Protein AF-A0ABD0QUT6-F1 (afdb_monomer)

Structure (mmCIF, N/CA/C/O backbone):
data_AF-A0ABD0QUT6-F1
#
_entry.id   AF-A0ABD0QUT6-F1
#
loop_
_atom_site.group_PDB
_atom_site.id
_atom_site.type_symbol
_atom_site.label_atom_id
_atom_site.label_alt_id
_atom_site.label_comp_id
_atom_site.label_asym_id
_atom_site.label_entity_id
_atom_site.label_seq_id
_atom_site.pdbx_PDB_ins_code
_atom_site.Cartn_x
_atom_site.Cartn_y
_atom_site.Cartn_z
_atom_site.occupancy
_atom_site.B_iso_or_equiv
_atom_site.auth_seq_id
_atom_site.auth_comp_id
_atom_site.auth_asym_id
_atom_site.auth_atom_id
_atom_site.pdbx_PDB_model_num
ATOM 1 N N . ASP A 1 1 ? 25.801 2.902 -6.411 1.00 61.69 1 ASP A N 1
ATOM 2 C CA . ASP A 1 1 ? 25.811 1.425 -6.368 1.00 61.69 1 ASP A CA 1
ATOM 3 C C . ASP A 1 1 ? 24.412 0.823 -6.431 1.00 61.69 1 ASP A C 1
ATOM 5 O O . ASP A 1 1 ? 24.065 0.339 -7.498 1.00 61.69 1 ASP A O 1
ATOM 9 N N . ALA A 1 2 ? 23.547 0.977 -5.421 1.00 74.50 2 ALA A N 1
ATOM 10 C CA . ALA A 1 2 ? 22.187 0.399 -5.443 1.00 74.50 2 ALA A CA 1
ATOM 11 C C . ALA A 1 2 ? 21.323 0.793 -6.666 1.00 74.50 2 ALA A C 1
ATOM 13 O O . ALA A 1 2 ? 20.652 -0.046 -7.256 1.00 74.50 2 ALA A O 1
ATOM 14 N N . TYR A 1 3 ? 21.362 2.057 -7.107 1.00 70.50 3 TYR A N 1
ATOM 15 C CA . TYR A 1 3 ? 20.600 2.489 -8.290 1.00 70.50 3 TYR A CA 1
ATOM 16 C C . TYR A 1 3 ? 21.102 1.869 -9.601 1.00 70.50 3 TYR A C 1
ATOM 18 O O . TYR A 1 3 ? 20.306 1.625 -10.503 1.00 70.50 3 TYR A O 1
ATOM 26 N N . SER A 1 4 ? 22.406 1.597 -9.706 1.00 80.88 4 SER A N 1
ATOM 27 C CA . SER A 1 4 ? 22.990 0.957 -10.889 1.00 80.88 4 SER A CA 1
ATOM 28 C C . SER A 1 4 ? 22.633 -0.526 -10.943 1.00 80.88 4 SER A C 1
ATOM 30 O O . SER A 1 4 ? 22.383 -1.061 -12.018 1.00 80.88 4 SER A O 1
ATOM 32 N N . GLU A 1 5 ? 22.571 -1.178 -9.783 1.00 83.50 5 GLU A N 1
ATOM 33 C CA . GLU A 1 5 ? 22.142 -2.569 -9.650 1.00 83.50 5 GLU A CA 1
ATOM 34 C C . GLU A 1 5 ? 20.659 -2.733 -10.007 1.00 83.50 5 GLU A C 1
ATOM 36 O O . GLU A 1 5 ? 20.306 -3.592 -10.812 1.00 83.50 5 GLU A O 1
ATOM 41 N N . VAL A 1 6 ? 19.799 -1.834 -9.513 1.00 81.44 6 VAL A N 1
ATOM 42 C CA . VAL A 1 6 ? 18.382 -1.788 -9.900 1.00 81.44 6 VAL A CA 1
ATOM 43 C C . VAL A 1 6 ? 18.242 -1.544 -11.404 1.00 81.44 6 VAL A C 1
ATOM 45 O O . VAL A 1 6 ? 17.507 -2.266 -12.069 1.00 81.44 6 VAL A O 1
ATOM 48 N N . ALA A 1 7 ? 18.974 -0.584 -11.974 1.00 80.38 7 ALA A N 1
ATOM 49 C CA . ALA A 1 7 ? 18.934 -0.330 -13.414 1.00 80.38 7 ALA A CA 1
ATOM 50 C C . ALA A 1 7 ? 19.365 -1.558 -14.238 1.00 80.38 7 ALA A C 1
ATOM 52 O O . ALA A 1 7 ? 18.720 -1.869 -15.237 1.00 80.38 7 ALA A O 1
ATOM 53 N N . SER A 1 8 ? 20.398 -2.286 -13.797 1.00 82.38 8 SER A N 1
ATOM 54 C CA . SER A 1 8 ? 20.851 -3.524 -14.443 1.00 82.38 8 SER A CA 1
ATOM 55 C C . SER A 1 8 ? 19.796 -4.628 -14.382 1.00 82.38 8 SER A C 1
ATOM 57 O O . SER A 1 8 ? 19.534 -5.271 -15.395 1.00 82.38 8 SER A O 1
ATOM 59 N N . LEU A 1 9 ? 19.162 -4.832 -13.223 1.00 84.38 9 LEU A N 1
ATOM 60 C CA . LEU A 1 9 ? 18.116 -5.843 -13.047 1.00 84.38 9 LEU A CA 1
ATOM 61 C C . LEU A 1 9 ? 16.902 -5.553 -13.941 1.00 84.38 9 LEU A C 1
ATOM 63 O O . LEU A 1 9 ? 16.374 -6.448 -14.595 1.00 84.38 9 LEU A O 1
ATOM 67 N N . PHE A 1 10 ? 16.477 -4.289 -13.997 1.00 75.25 10 PHE A N 1
ATOM 68 C CA . PHE A 1 10 ? 15.386 -3.854 -14.866 1.00 75.25 10 PHE A CA 1
ATOM 69 C C . PHE A 1 10 ? 15.750 -4.024 -16.347 1.00 75.25 10 PHE A C 1
ATOM 71 O O . PHE A 1 10 ? 14.954 -4.562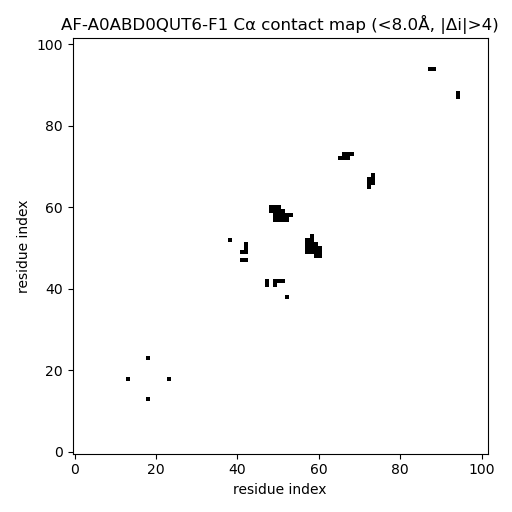 -17.112 1.00 75.25 10 PHE A O 1
ATOM 78 N N . ALA A 1 11 ? 16.957 -3.620 -16.749 1.00 79.00 11 ALA A N 1
ATOM 79 C CA . ALA A 1 11 ? 17.434 -3.783 -18.121 1.00 79.00 11 ALA A CA 1
ATOM 80 C C . ALA A 1 1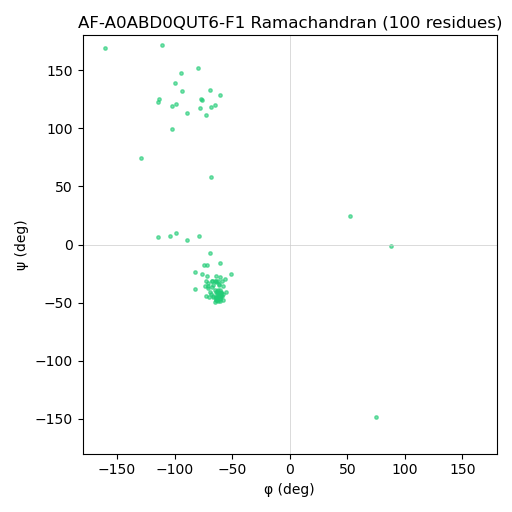1 ? 17.563 -5.256 -18.532 1.00 79.00 11 ALA A C 1
ATOM 82 O O . ALA A 1 11 ? 17.352 -5.577 -19.693 1.00 79.00 11 ALA A O 1
ATOM 83 N N . GLU A 1 12 ? 17.890 -6.153 -17.602 1.00 81.88 12 GLU A N 1
ATOM 84 C CA . GLU A 1 12 ? 17.905 -7.596 -17.840 1.00 81.88 12 GLU A CA 1
ATOM 85 C C . GLU A 1 12 ? 16.501 -8.188 -17.960 1.00 81.88 12 GLU A C 1
ATOM 87 O O . GLU A 1 12 ? 16.233 -8.948 -18.885 1.00 81.88 12 GLU A O 1
ATOM 92 N N . PHE A 1 13 ? 15.586 -7.800 -17.073 1.00 77.88 13 PHE A N 1
ATOM 93 C CA . PHE A 1 13 ? 14.208 -8.287 -17.085 1.00 77.88 13 PHE A CA 1
ATOM 94 C C . PHE A 1 13 ? 13.438 -7.862 -18.347 1.00 77.88 13 PHE A C 1
ATOM 96 O O . PHE A 1 13 ? 12.573 -8.592 -18.826 1.00 77.88 13 PHE A O 1
ATOM 103 N N . PHE A 1 14 ? 13.769 -6.692 -18.896 1.00 74.25 14 PHE A N 1
ATOM 104 C CA . PHE A 1 14 ? 13.145 -6.138 -20.097 1.00 74.25 14 PHE A CA 1
ATOM 105 C C . PHE A 1 14 ? 14.007 -6.264 -21.357 1.00 74.25 14 PHE A C 1
ATOM 107 O O . PHE A 1 14 ? 13.636 -5.719 -22.390 1.00 74.25 14 PHE A O 1
ATOM 114 N N . ARG A 1 15 ? 15.139 -6.978 -21.296 1.00 76.00 15 ARG A N 1
ATOM 115 C CA . ARG A 1 15 ? 16.115 -7.059 -22.396 1.00 76.00 15 ARG A CA 1
ATOM 116 C C . ARG A 1 15 ? 15.510 -7.597 -23.694 1.00 76.00 15 ARG A C 1
ATOM 118 O O . ARG A 1 15 ? 15.867 -7.122 -24.766 1.00 76.00 15 ARG A O 1
ATOM 125 N N . ASP A 1 16 ? 14.585 -8.546 -23.557 1.00 77.94 16 ASP A N 1
ATOM 126 C CA . ASP A 1 16 ? 13.970 -9.280 -24.669 1.00 77.94 16 ASP A CA 1
ATOM 127 C C . ASP A 1 16 ? 12.463 -8.996 -24.812 1.00 77.94 16 ASP A C 1
ATOM 129 O O . ASP A 1 16 ? 11.774 -9.645 -25.600 1.00 77.94 16 ASP A O 1
ATOM 133 N N . LEU A 1 17 ? 11.925 -8.046 -24.037 1.00 71.38 17 LEU A N 1
ATOM 134 C CA . LEU A 1 17 ? 10.554 -7.572 -24.203 1.00 71.38 17 LEU A CA 1
ATOM 135 C C . LEU A 1 17 ? 10.586 -6.225 -24.926 1.00 71.38 17 LEU A C 1
ATOM 137 O O . LEU A 1 17 ? 11.079 -5.246 -24.370 1.00 71.38 17 LEU A O 1
ATOM 141 N N . ASP A 1 18 ? 9.968 -6.152 -26.108 1.00 75.56 18 ASP A N 1
ATOM 142 C CA . ASP A 1 18 ? 9.635 -4.894 -26.798 1.00 75.56 18 ASP A CA 1
ATOM 143 C C . ASP A 1 18 ? 8.535 -4.129 -26.027 1.00 75.56 18 ASP A C 1
ATOM 145 O O . ASP A 1 18 ? 7.441 -3.881 -26.533 1.00 75.56 18 ASP A O 1
ATOM 149 N N . ILE A 1 19 ? 8.781 -3.801 -24.755 1.00 71.81 19 ILE A N 1
ATOM 150 C CA . ILE A 1 19 ? 7.834 -3.071 -23.915 1.00 71.81 19 ILE A CA 1
ATOM 151 C C . ILE A 1 19 ? 7.837 -1.603 -24.305 1.00 71.81 19 ILE A C 1
ATOM 153 O O . ILE A 1 19 ? 8.846 -0.897 -24.222 1.00 71.81 19 ILE A O 1
ATOM 157 N N . VAL A 1 20 ? 6.649 -1.117 -24.636 1.00 79.06 20 VAL A N 1
ATOM 158 C CA . VAL A 1 20 ? 6.370 0.304 -24.792 1.00 79.06 20 VAL A CA 1
ATOM 159 C C . VAL A 1 20 ? 5.808 0.822 -23.458 1.00 79.06 20 VAL A C 1
ATOM 161 O O . VAL A 1 20 ? 5.093 0.091 -22.767 1.00 79.06 20 VAL A O 1
ATOM 164 N N . PRO A 1 21 ? 6.050 2.087 -23.052 1.00 77.81 21 PRO A N 1
ATOM 165 C CA . PRO A 1 21 ? 5.467 2.644 -21.824 1.00 77.81 21 PRO A CA 1
ATOM 166 C C . PRO A 1 21 ? 3.939 2.467 -21.702 1.00 77.81 21 PRO A C 1
ATOM 168 O O . PRO A 1 21 ? 3.408 2.399 -20.592 1.00 77.81 21 PRO A O 1
ATOM 171 N N . SER A 1 22 ? 3.228 2.339 -22.829 1.00 85.94 22 SER A N 1
ATOM 172 C CA . SER A 1 22 ? 1.799 2.014 -22.883 1.00 85.94 22 SER A CA 1
ATOM 173 C C . SER A 1 22 ? 1.449 0.660 -22.270 1.00 85.94 22 SER A C 1
ATOM 175 O O . SER A 1 22 ? 0.396 0.557 -21.647 1.00 85.94 22 SER A O 1
ATOM 177 N N . ASP A 1 23 ? 2.306 -0.353 -22.396 1.00 87.81 23 ASP A N 1
ATOM 178 C CA . ASP A 1 23 ? 2.039 -1.711 -21.905 1.00 87.81 23 ASP A CA 1
ATOM 179 C C . ASP A 1 23 ? 2.072 -1.754 -20.383 1.00 87.81 23 ASP A C 1
ATOM 181 O O . ASP A 1 23 ? 1.233 -2.390 -19.744 1.00 87.81 23 ASP A O 1
ATOM 185 N N . ILE A 1 24 ? 2.991 -0.991 -19.787 1.00 84.12 24 ILE A N 1
ATOM 186 C CA . ILE A 1 24 ? 3.066 -0.802 -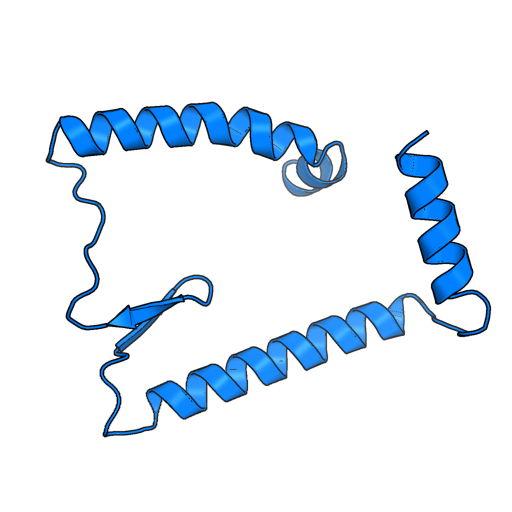18.338 1.00 84.12 24 ILE A CA 1
ATOM 187 C C . ILE A 1 24 ? 1.787 -0.117 -17.849 1.00 84.12 24 ILE A C 1
ATOM 189 O O . ILE A 1 24 ? 1.158 -0.581 -16.897 1.00 84.12 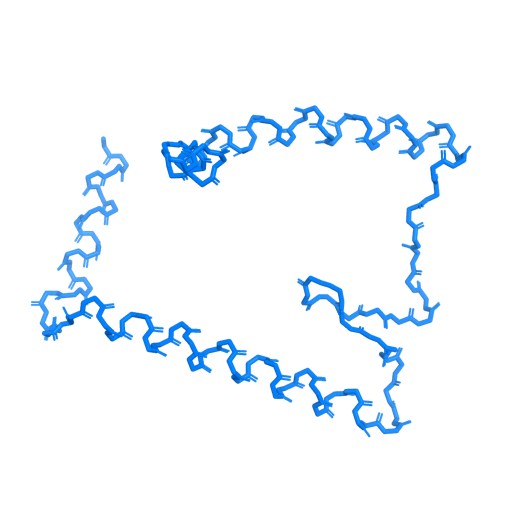24 ILE A O 1
ATOM 193 N N . ILE A 1 25 ? 1.361 0.961 -18.517 1.00 87.81 25 ILE A N 1
ATOM 194 C CA . ILE A 1 25 ? 0.135 1.685 -18.156 1.00 87.81 25 ILE A CA 1
ATOM 195 C C . ILE A 1 25 ? -1.086 0.771 -18.302 1.00 87.81 25 ILE A C 1
ATOM 197 O O . ILE A 1 25 ? -1.885 0.671 -17.370 1.00 87.81 25 ILE A O 1
ATOM 201 N N . ALA A 1 26 ? -1.219 0.066 -19.426 1.00 93.06 26 ALA A N 1
ATOM 202 C CA . ALA A 1 26 ? -2.302 -0.878 -19.670 1.00 93.06 26 ALA A CA 1
ATOM 203 C C . ALA A 1 26 ? -2.313 -1.992 -18.613 1.00 93.06 26 ALA A C 1
ATOM 205 O O . ALA A 1 26 ? -3.362 -2.280 -18.036 1.00 93.06 26 ALA A O 1
ATOM 206 N N . GLY A 1 27 ? -1.147 -2.547 -18.275 1.00 92.06 27 GLY A N 1
ATOM 207 C CA . GLY A 1 27 ? -0.981 -3.533 -17.211 1.00 92.06 27 GLY A CA 1
ATOM 208 C C . GLY A 1 27 ? -1.449 -3.014 -15.850 1.00 92.06 27 GLY A C 1
ATOM 209 O O . GLY A 1 27 ? -2.236 -3.679 -15.173 1.00 92.06 27 GLY A O 1
ATOM 210 N N . LEU A 1 28 ? -1.047 -1.798 -15.463 1.00 93.00 28 LEU A N 1
ATOM 211 C CA . LEU A 1 28 ? -1.477 -1.162 -14.212 1.00 93.00 28 LEU A CA 1
ATOM 212 C C . LEU A 1 28 ? -2.985 -0.871 -14.193 1.00 93.00 28 LEU A C 1
ATOM 214 O O . LEU A 1 28 ? -3.644 -1.080 -13.169 1.00 93.00 28 LEU A O 1
ATOM 218 N N . VAL A 1 29 ? -3.555 -0.433 -15.319 1.00 95.69 29 VAL A N 1
ATOM 219 C CA . VAL A 1 29 ? -4.997 -0.180 -15.468 1.00 95.69 29 VAL A CA 1
ATOM 220 C C . VAL A 1 29 ? -5.793 -1.477 -15.335 1.00 95.69 29 VAL A C 1
ATOM 222 O O . VAL A 1 29 ? -6.734 -1.536 -14.540 1.00 95.69 29 VAL A O 1
ATOM 225 N N . LEU A 1 30 ? -5.401 -2.533 -16.050 1.00 96.62 30 LEU A N 1
ATOM 226 C CA . LEU A 1 30 ? -6.046 -3.846 -15.980 1.00 96.62 30 LEU A CA 1
ATOM 227 C C . LEU A 1 30 ? -5.934 -4.448 -14.575 1.00 96.62 30 LEU A C 1
ATOM 229 O O . LEU A 1 30 ? -6.914 -4.964 -14.030 1.00 96.62 30 LEU A O 1
ATOM 233 N N . LEU A 1 31 ? -4.769 -4.318 -13.938 1.00 95.69 31 LEU A N 1
ATOM 234 C CA . LEU A 1 31 ? -4.556 -4.743 -12.558 1.00 95.69 31 LEU A CA 1
ATOM 235 C C . LEU A 1 31 ? -5.485 -3.990 -11.597 1.00 95.69 31 LEU A C 1
ATOM 237 O O . LEU A 1 31 ? -6.132 -4.613 -10.750 1.00 95.69 31 LEU A O 1
ATOM 241 N N . ARG A 1 32 ? -5.633 -2.670 -11.759 1.00 93.62 32 ARG A N 1
ATOM 242 C CA . ARG A 1 32 ? -6.557 -1.861 -10.953 1.00 93.62 32 ARG A CA 1
ATOM 243 C C . ARG A 1 32 ? -8.016 -2.266 -11.167 1.00 93.62 32 ARG A C 1
ATOM 245 O O . ARG A 1 32 ? -8.760 -2.360 -10.186 1.00 93.62 32 ARG A O 1
ATOM 252 N N . GLN A 1 33 ? -8.427 -2.529 -12.408 1.00 95.38 33 GLN A N 1
ATOM 253 C CA . GLN A 1 33 ? -9.774 -3.017 -12.722 1.00 95.38 33 GLN A CA 1
ATOM 254 C C . GLN A 1 33 ? -10.044 -4.366 -12.050 1.00 95.38 33 GLN A C 1
ATOM 256 O O . GLN A 1 33 ? -11.040 -4.508 -11.339 1.00 95.38 33 GLN A O 1
ATOM 261 N N . ARG A 1 34 ? -9.117 -5.324 -12.176 1.00 95.94 34 ARG A N 1
ATOM 262 C CA . ARG A 1 34 ? -9.226 -6.646 -11.545 1.00 95.94 34 ARG A CA 1
ATOM 263 C C . ARG A 1 34 ? -9.302 -6.555 -10.022 1.00 95.94 34 ARG A C 1
ATOM 265 O O . ARG A 1 34 ? -10.123 -7.233 -9.407 1.00 95.94 34 ARG A O 1
ATOM 272 N N . GLN A 1 35 ? -8.484 -5.703 -9.401 1.00 93.62 35 GLN A N 1
ATOM 273 C CA . GLN A 1 35 ? -8.539 -5.461 -7.956 1.00 93.62 35 GLN A CA 1
ATOM 274 C C . GLN A 1 35 ? -9.896 -4.900 -7.520 1.00 93.62 35 GLN A C 1
ATOM 276 O O . GLN A 1 35 ? -10.430 -5.325 -6.496 1.00 93.62 35 GLN A O 1
ATOM 281 N N . ARG A 1 36 ? -10.472 -3.965 -8.288 1.00 92.19 36 ARG A N 1
ATOM 282 C CA . ARG A 1 36 ? -11.795 -3.396 -8.000 1.00 92.19 36 ARG A CA 1
ATOM 283 C C . ARG A 1 36 ? -12.901 -4.441 -8.150 1.00 92.19 36 ARG A C 1
ATOM 285 O O . ARG A 1 36 ? -13.732 -4.542 -7.255 1.00 92.19 36 ARG A O 1
ATOM 292 N N . ALA A 1 37 ? -12.869 -5.239 -9.217 1.00 92.94 37 ALA A N 1
ATOM 293 C CA . ALA A 1 37 ? -13.829 -6.316 -9.448 1.00 92.94 37 ALA A CA 1
ATOM 294 C C . ALA A 1 37 ? -13.792 -7.366 -8.325 1.00 92.94 37 ALA A C 1
ATOM 296 O O . ALA A 1 37 ? -14.830 -7.698 -7.763 1.00 92.94 37 ALA A O 1
ATOM 297 N N . LYS A 1 38 ? -12.592 -7.807 -7.915 1.00 91.31 38 LYS A N 1
ATOM 298 C CA . LYS A 1 38 ? -12.420 -8.747 -6.794 1.00 91.31 38 LYS A CA 1
ATOM 299 C C . LYS A 1 38 ? -12.950 -8.184 -5.471 1.00 91.31 38 LYS A C 1
ATOM 301 O O . LYS A 1 38 ? -13.526 -8.914 -4.677 1.00 91.31 38 LYS A O 1
ATOM 306 N N . ARG A 1 39 ? -12.754 -6.890 -5.202 1.00 90.25 39 ARG A N 1
ATOM 307 C CA . ARG A 1 39 ? -13.301 -6.250 -3.991 1.00 90.25 39 ARG A CA 1
ATOM 308 C C . ARG A 1 39 ? -14.823 -6.154 -4.043 1.00 90.25 39 ARG A C 1
ATOM 310 O O . ARG A 1 39 ? -15.466 -6.444 -3.045 1.00 90.25 39 ARG A O 1
ATOM 317 N N . ALA A 1 40 ? -15.384 -5.793 -5.196 1.00 88.56 40 ALA A N 1
ATOM 318 C CA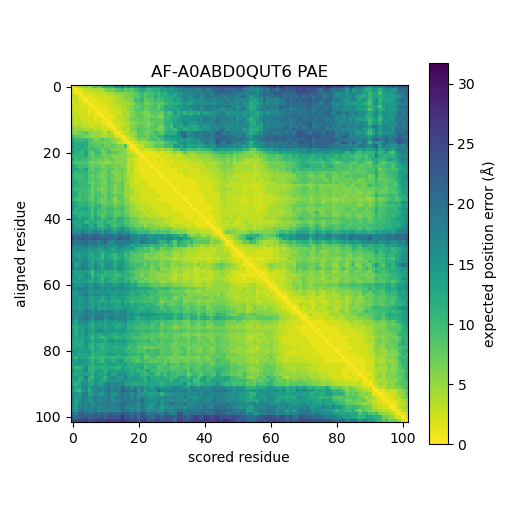 . ALA A 1 40 ? -16.831 -5.739 -5.387 1.00 88.56 40 ALA A CA 1
ATOM 319 C C . ALA A 1 40 ? -17.477 -7.117 -5.179 1.00 88.56 40 ALA A C 1
ATOM 321 O O . ALA A 1 40 ? -18.455 -7.216 -4.451 1.00 88.56 40 ALA A O 1
ATOM 322 N N . SER A 1 41 ? -16.876 -8.187 -5.712 1.00 90.06 41 SER A N 1
ATOM 323 C CA . SER A 1 41 ? -17.390 -9.546 -5.511 1.00 90.06 41 SER A CA 1
ATOM 324 C C . SER A 1 41 ? -17.338 -10.000 -4.048 1.00 90.06 41 SER A C 1
ATOM 326 O O . SER A 1 41 ? -18.170 -10.790 -3.629 1.00 90.06 41 SER A O 1
ATOM 328 N N . ILE A 1 42 ? -16.359 -9.530 -3.264 1.00 87.94 42 ILE A N 1
ATOM 329 C CA . ILE A 1 42 ? -16.275 -9.833 -1.824 1.00 87.94 42 ILE A CA 1
ATOM 330 C C . ILE A 1 42 ? -17.372 -9.097 -1.044 1.00 87.94 42 ILE A C 1
ATOM 332 O O . ILE A 1 42 ? -17.893 -9.656 -0.084 1.00 87.94 42 ILE A O 1
ATOM 336 N N . LEU A 1 43 ? -17.723 -7.872 -1.446 1.00 86.94 43 LEU A N 1
ATOM 337 C CA . LEU A 1 43 ? -18.794 -7.094 -0.811 1.00 86.94 43 LEU A CA 1
ATOM 338 C C . LEU A 1 43 ? -20.193 -7.637 -1.134 1.00 86.94 43 LEU A C 1
ATOM 340 O O . LEU A 1 43 ? -21.085 -7.531 -0.304 1.00 86.94 43 LEU A O 1
ATOM 344 N N . ASP A 1 44 ? -20.379 -8.219 -2.320 1.00 86.06 44 ASP A N 1
ATOM 345 C CA . ASP A 1 44 ? -21.658 -8.799 -2.758 1.00 86.06 44 ASP A CA 1
ATOM 346 C C . ASP A 1 44 ? -21.974 -10.149 -2.080 1.00 86.06 44 ASP A C 1
ATOM 348 O O . ASP A 1 44 ? -23.111 -10.615 -2.045 1.00 86.06 44 ASP A O 1
ATOM 352 N N . GLN A 1 45 ? -20.966 -10.794 -1.490 1.00 87.12 45 GLN A N 1
ATOM 353 C CA . GLN A 1 45 ? -21.144 -12.045 -0.758 1.00 87.12 45 GLN A CA 1
ATOM 354 C C . GLN A 1 45 ? -21.854 -11.799 0.582 1.00 87.12 45 GLN A C 1
ATOM 356 O O . GLN A 1 45 ? -21.269 -11.281 1.530 1.00 87.12 45 GLN A O 1
ATOM 361 N N . ALA A 1 46 ? -23.097 -12.277 0.690 1.00 71.31 46 ALA A N 1
ATOM 362 C CA . ALA A 1 46 ? -23.950 -12.120 1.875 1.00 71.31 46 ALA A CA 1
ATOM 363 C C . ALA A 1 46 ? -23.396 -12.744 3.177 1.00 71.31 46 ALA A C 1
ATOM 365 O O . ALA A 1 46 ? -23.874 -12.419 4.259 1.00 71.31 46 ALA A O 1
ATOM 366 N N . ASN A 1 47 ? -22.402 -13.636 3.088 1.00 78.31 47 ASN A N 1
ATOM 367 C CA . ASN A 1 47 ? -21.817 -14.346 4.233 1.00 78.31 47 ASN A CA 1
ATOM 368 C C . ASN A 1 47 ? -20.494 -13.732 4.743 1.00 78.31 47 ASN A C 1
ATOM 370 O O . ASN A 1 47 ? -19.794 -14.347 5.544 1.00 78.31 47 ASN A O 1
ATOM 374 N N . ASN A 1 48 ? -20.112 -12.545 4.265 1.00 81.75 48 ASN A N 1
ATOM 375 C CA . ASN A 1 48 ? -18.846 -11.921 4.643 1.00 81.75 48 ASN A CA 1
ATOM 376 C C . ASN A 1 48 ? -19.033 -10.849 5.720 1.00 81.75 48 ASN A C 1
ATOM 378 O O . ASN A 1 48 ? -19.916 -10.003 5.633 1.00 81.75 48 ASN A O 1
ATOM 382 N N . ASP A 1 49 ? -18.123 -10.818 6.697 1.00 86.81 49 ASP A N 1
ATOM 383 C CA . ASP A 1 49 ? -18.067 -9.775 7.738 1.00 86.81 49 ASP A CA 1
ATOM 384 C C . ASP A 1 49 ? -17.426 -8.459 7.238 1.00 86.81 49 ASP A C 1
ATOM 386 O O . ASP A 1 49 ? -17.145 -7.545 8.010 1.00 86.81 49 ASP A O 1
ATOM 390 N N . VAL A 1 50 ? -17.152 -8.356 5.933 1.00 88.69 50 VAL A N 1
ATOM 391 C CA . VAL A 1 50 ? -16.508 -7.193 5.313 1.00 88.69 50 VAL A CA 1
ATOM 392 C C . VAL A 1 50 ? -17.574 -6.184 4.900 1.00 88.69 50 VAL A C 1
ATOM 394 O O . VAL A 1 50 ? -18.341 -6.422 3.975 1.00 88.69 50 VAL A O 1
ATOM 397 N N . LEU A 1 51 ? -17.584 -5.029 5.561 1.00 87.69 51 LEU A N 1
ATOM 398 C CA . LEU A 1 51 ? -18.522 -3.935 5.303 1.00 87.69 51 LEU A CA 1
ATOM 399 C C . LEU A 1 51 ? -18.075 -3.058 4.128 1.00 87.69 51 LEU A C 1
ATOM 401 O O . LEU A 1 51 ? -18.892 -2.572 3.352 1.00 87.69 51 LEU A O 1
ATOM 405 N N . ALA A 1 52 ? -16.768 -2.814 4.019 1.00 88.69 52 ALA A N 1
ATOM 406 C CA . ALA A 1 52 ? -16.184 -1.933 3.014 1.00 88.69 52 ALA A CA 1
ATOM 407 C C . ALA A 1 52 ? -14.687 -2.218 2.839 1.00 88.69 52 ALA A C 1
ATOM 409 O O . ALA A 1 52 ? -14.072 -2.899 3.653 1.00 88.69 52 ALA A O 1
ATOM 410 N N . PHE A 1 53 ? -14.073 -1.649 1.801 1.00 89.75 53 PHE A N 1
ATOM 411 C CA . PHE A 1 53 ? -12.617 -1.618 1.652 1.00 89.75 53 PHE A CA 1
ATOM 412 C C . PHE A 1 53 ? -12.109 -0.176 1.751 1.00 89.75 53 PHE A C 1
ATOM 414 O O . PHE A 1 53 ? -12.525 0.671 0.962 1.00 89.75 53 PHE A O 1
ATOM 421 N N . LEU A 1 54 ? -11.160 0.091 2.652 1.00 87.94 54 LEU A N 1
ATOM 422 C CA . LEU A 1 54 ? -10.474 1.382 2.787 1.00 87.94 54 LEU A CA 1
ATOM 423 C C . LEU A 1 54 ? -9.000 1.214 2.431 1.00 87.94 54 LEU A C 1
ATOM 425 O O . LEU A 1 54 ? -8.314 0.361 2.984 1.00 87.94 54 LEU A O 1
ATOM 429 N N . SER A 1 55 ? -8.517 1.977 1.447 1.00 84.94 55 SER A N 1
ATOM 430 C CA . SER A 1 55 ? -7.138 1.863 0.934 1.00 84.94 55 SER A CA 1
ATOM 431 C C . SER A 1 55 ? -6.731 0.436 0.526 1.00 84.94 55 SER A C 1
ATOM 433 O O . SER A 1 55 ? -5.556 0.095 0.474 1.00 84.94 55 SER A O 1
ATOM 435 N N . GLY A 1 56 ? -7.713 -0.408 0.192 1.00 84.06 56 GLY A N 1
ATOM 436 C CA . GLY A 1 56 ? -7.510 -1.813 -0.158 1.00 84.06 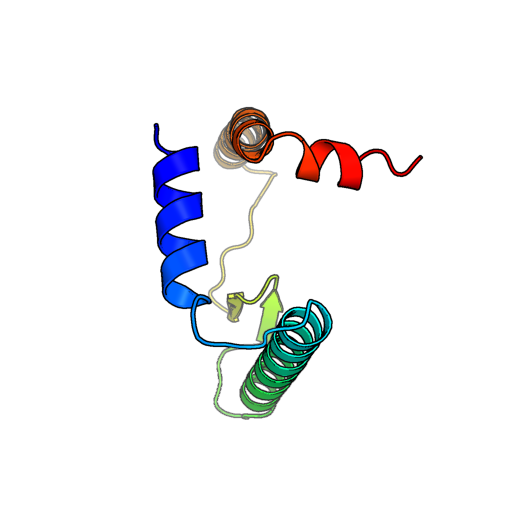56 GLY A CA 1
ATOM 437 C C . GLY A 1 56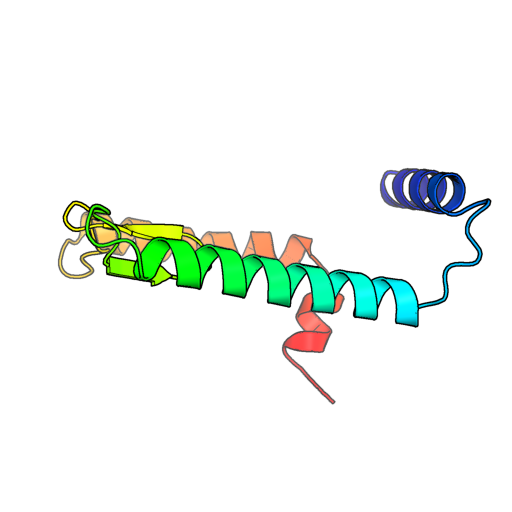 ? -7.518 -2.800 1.008 1.00 84.06 56 GLY A C 1
ATOM 438 O O . GLY A 1 56 ? -7.442 -3.998 0.745 1.00 84.06 56 GLY A O 1
ATOM 439 N N . ILE A 1 57 ? -7.679 -2.322 2.241 1.00 88.50 57 ILE A N 1
ATOM 440 C CA . ILE A 1 57 ? -7.812 -3.128 3.456 1.00 88.50 57 ILE A CA 1
ATOM 441 C C . ILE A 1 57 ? -9.307 -3.362 3.734 1.00 88.50 57 ILE A C 1
ATOM 443 O O . ILE A 1 57 ? -10.084 -2.404 3.651 1.00 88.50 57 ILE A O 1
ATOM 447 N N . PRO A 1 58 ? -9.744 -4.605 4.016 1.00 89.25 58 PRO A N 1
ATOM 448 C CA . PRO A 1 58 ? -11.127 -4.883 4.382 1.00 89.25 58 PRO A CA 1
ATOM 449 C C . PRO A 1 58 ? -11.444 -4.307 5.765 1.00 89.25 58 PRO A C 1
ATOM 451 O O . PRO A 1 58 ? -10.700 -4.505 6.721 1.00 89.25 58 PRO A O 1
ATOM 454 N N . VAL A 1 59 ? -12.573 -3.618 5.860 1.00 91.12 59 VAL A N 1
ATOM 455 C CA . VAL A 1 59 ? -13.148 -3.107 7.101 1.00 91.12 59 VAL A CA 1
ATOM 456 C C . VAL A 1 59 ? -14.224 -4.079 7.547 1.00 91.12 59 VAL A C 1
ATOM 458 O O . VAL A 1 59 ? -15.190 -4.316 6.823 1.00 91.12 59 VAL A O 1
ATOM 461 N N . THR A 1 60 ? -14.051 -4.629 8.738 1.00 91.06 60 THR A N 1
ATOM 462 C CA . THR A 1 60 ? -14.983 -5.554 9.390 1.00 91.06 60 THR A CA 1
ATOM 463 C C . THR A 1 60 ? -15.640 -4.913 10.606 1.00 91.06 60 THR A C 1
ATOM 465 O O . THR A 1 60 ? -15.219 -3.846 11.058 1.00 91.06 60 THR A O 1
ATOM 468 N N . ARG A 1 61 ? -16.641 -5.576 11.193 1.00 87.12 61 ARG A N 1
ATOM 469 C CA . ARG A 1 61 ? -17.309 -5.088 12.416 1.00 87.12 61 ARG A CA 1
ATOM 470 C C . ARG A 1 61 ? -16.362 -4.956 13.611 1.00 87.12 61 ARG A C 1
ATOM 472 O O . ARG A 1 61 ? -16.564 -4.094 14.457 1.00 87.12 61 ARG A O 1
ATOM 479 N N . ASN A 1 62 ? -15.306 -5.767 13.643 1.00 89.75 62 ASN A N 1
ATOM 480 C CA . ASN A 1 62 ? -14.294 -5.758 14.701 1.00 89.75 62 ASN A CA 1
ATOM 481 C C . ASN A 1 62 ? -13.133 -4.787 14.424 1.00 89.75 62 ASN A C 1
ATOM 483 O O . ASN A 1 62 ? -12.156 -4.763 15.171 1.00 89.75 62 ASN A O 1
ATOM 487 N N . THR A 1 63 ? -13.192 -4.011 13.337 1.00 89.62 63 THR A N 1
ATOM 488 C CA . THR A 1 63 ? -12.121 -3.068 12.997 1.00 89.62 63 THR A CA 1
ATOM 489 C C . THR A 1 63 ? -12.087 -1.927 14.011 1.00 89.62 63 THR A C 1
ATOM 491 O O . THR A 1 63 ? -13.045 -1.166 14.141 1.00 89.62 63 THR A O 1
ATOM 494 N N . LYS A 1 64 ? -10.964 -1.790 14.725 1.00 88.38 64 LYS A N 1
ATOM 495 C CA . LYS A 1 64 ? -10.735 -0.676 15.649 1.00 88.38 64 LYS A CA 1
ATOM 496 C C . LYS A 1 64 ? -10.342 0.572 14.860 1.00 88.38 64 LYS A C 1
ATOM 498 O O . LYS A 1 64 ? -9.306 0.593 14.198 1.00 88.38 64 LYS A O 1
ATOM 503 N N . TYR A 1 65 ? -11.162 1.610 14.955 1.00 87.06 65 TYR A N 1
ATOM 504 C CA . TYR A 1 65 ? -10.838 2.921 14.404 1.00 87.06 65 TYR A CA 1
ATOM 505 C C . TYR A 1 65 ? -9.902 3.685 15.337 1.00 87.06 65 TYR A C 1
ATOM 507 O O . TYR A 1 65 ? -9.916 3.481 16.550 1.00 87.06 65 TYR A O 1
ATOM 515 N N . LEU A 1 66 ? -9.092 4.561 14.747 1.00 87.69 66 LEU A N 1
ATOM 516 C CA . LEU A 1 66 ? -8.209 5.453 15.488 1.00 87.69 66 LEU A CA 1
ATOM 517 C C . LEU A 1 66 ? -9.049 6.432 16.320 1.00 87.69 66 LEU A C 1
ATOM 519 O O . LEU A 1 66 ? -9.821 7.206 15.748 1.00 87.69 66 LEU A O 1
ATOM 523 N N . ASP A 1 67 ? -8.887 6.417 17.644 1.00 89.50 67 ASP A N 1
ATOM 524 C CA . ASP A 1 67 ? -9.580 7.329 18.549 1.00 89.50 67 ASP A CA 1
ATOM 525 C C . ASP A 1 67 ? -8.653 8.459 19.000 1.00 89.50 67 ASP A C 1
ATOM 527 O O . ASP A 1 67 ? -7.866 8.356 19.941 1.00 89.50 67 ASP A O 1
ATOM 531 N N . LEU A 1 68 ? -8.806 9.603 18.341 1.00 88.94 68 LEU A N 1
ATOM 532 C CA . LEU A 1 68 ? -8.044 10.813 18.629 1.00 88.94 68 LEU A CA 1
ATOM 533 C C . LEU A 1 68 ? -8.402 11.472 19.973 1.00 88.94 68 LEU A C 1
ATOM 535 O O . LEU A 1 68 ? -7.729 12.421 20.376 1.00 88.94 68 LEU A O 1
ATOM 539 N N . LYS A 1 69 ? -9.442 11.004 20.674 1.00 91.81 69 LYS A N 1
ATOM 540 C CA . LYS A 1 69 ? -9.778 11.494 22.020 1.00 91.81 69 LYS A CA 1
ATOM 541 C C . LYS A 1 69 ? -8.842 10.927 23.083 1.00 91.81 69 LYS A C 1
ATOM 543 O O . LYS A 1 69 ? -8.649 11.558 24.120 1.00 91.81 69 LYS A O 1
ATOM 548 N N . ASN A 1 70 ? -8.253 9.759 22.833 1.00 92.56 70 ASN A N 1
ATOM 549 C CA . ASN A 1 70 ? -7.285 9.156 23.731 1.00 92.56 70 ASN A CA 1
ATOM 550 C C . ASN A 1 70 ? -5.923 9.855 23.582 1.00 92.56 70 ASN A C 1
ATOM 552 O O . ASN A 1 70 ? -5.357 9.929 22.489 1.00 92.56 70 ASN A O 1
ATOM 556 N N . SER A 1 71 ? -5.372 10.352 24.691 1.00 91.44 71 SER A N 1
ATOM 557 C CA . SER A 1 71 ? -4.095 11.072 24.700 1.00 91.44 71 SER A CA 1
ATOM 558 C C . SER A 1 71 ? -2.922 10.208 24.224 1.00 91.44 71 SER A C 1
ATOM 560 O O . SER A 1 71 ? -2.029 10.722 23.549 1.00 91.44 71 SER A O 1
ATOM 562 N N . THR A 1 72 ? -2.938 8.901 24.504 1.00 92.50 72 THR A N 1
ATOM 563 C CA . THR A 1 72 ? -1.895 7.965 24.058 1.00 92.50 72 THR A CA 1
ATOM 564 C C . THR A 1 72 ? -1.945 7.739 22.547 1.00 92.50 72 THR A C 1
ATOM 566 O O . THR A 1 72 ? -0.914 7.806 21.880 1.00 92.50 72 THR A O 1
ATOM 569 N N . GLU A 1 73 ? -3.139 7.528 21.982 1.00 91.88 73 GLU A N 1
ATOM 570 C CA . GLU A 1 73 ? -3.309 7.342 20.532 1.00 91.88 73 GLU A CA 1
ATOM 571 C C . GLU A 1 73 ? -2.998 8.637 19.767 1.00 91.88 73 GLU A C 1
ATOM 573 O O . GLU A 1 73 ? -2.351 8.600 18.722 1.00 91.88 73 GLU A O 1
ATOM 578 N N . MET A 1 74 ? -3.360 9.797 20.324 1.00 93.06 74 MET A N 1
ATOM 579 C CA . MET A 1 74 ? -3.002 11.106 19.773 1.00 93.06 74 MET A CA 1
ATOM 580 C C . MET A 1 74 ? -1.484 11.344 19.757 1.00 93.06 74 MET A C 1
ATOM 582 O O . MET A 1 74 ? -0.958 11.907 18.794 1.00 93.06 74 MET A O 1
ATOM 586 N N . ALA A 1 75 ? -0.764 10.933 20.805 1.00 94.25 75 ALA A N 1
ATOM 587 C CA . ALA A 1 75 ? 0.693 11.045 20.848 1.00 94.25 75 ALA A CA 1
ATOM 588 C C . ALA A 1 75 ? 1.351 10.175 19.766 1.00 94.25 75 ALA A C 1
ATOM 590 O O . ALA A 1 75 ? 2.151 10.681 18.979 1.00 94.25 75 ALA A O 1
ATOM 591 N N . MET A 1 76 ? 0.930 8.910 19.655 1.00 94.00 76 MET A N 1
ATOM 592 C CA . MET A 1 76 ? 1.403 7.992 18.614 1.00 94.00 76 MET A CA 1
ATOM 593 C C . MET A 1 76 ? 1.083 8.517 17.207 1.00 94.00 76 MET A C 1
ATOM 595 O O . MET A 1 76 ? 1.929 8.485 16.318 1.00 94.00 76 MET A O 1
ATOM 599 N N . TYR A 1 77 ? -0.119 9.058 16.997 1.00 93.81 77 TYR A N 1
ATOM 600 C CA . TYR A 1 77 ? -0.507 9.645 15.717 1.00 93.81 77 TYR A CA 1
ATOM 601 C C . TYR A 1 77 ? 0.429 10.787 15.293 1.00 93.81 77 TYR A C 1
ATOM 603 O O . TYR A 1 77 ? 0.842 10.853 14.132 1.00 93.81 77 TYR A O 1
ATOM 611 N N . LYS A 1 78 ? 0.810 11.669 16.228 1.00 94.31 78 LYS A N 1
ATOM 612 C CA . LYS A 1 78 ? 1.761 12.760 15.956 1.00 94.31 78 LYS A CA 1
ATOM 613 C C . LYS A 1 78 ? 3.146 12.231 15.595 1.00 94.31 78 LYS A C 1
ATOM 615 O O . LYS A 1 78 ? 3.768 12.756 14.674 1.00 94.31 78 LYS A O 1
ATOM 620 N N . GLU A 1 79 ? 3.603 11.191 16.280 1.00 95.31 79 GLU A N 1
ATOM 621 C CA . GLU A 1 79 ? 4.887 10.545 16.010 1.00 95.31 79 GLU A CA 1
ATOM 622 C C . GLU A 1 79 ? 4.916 9.904 14.614 1.00 95.31 79 GLU A C 1
ATOM 624 O O . GLU A 1 79 ? 5.831 10.155 13.829 1.00 95.31 79 GLU A O 1
ATOM 629 N N . VAL A 1 80 ? 3.862 9.172 14.240 1.00 94.62 80 VAL A N 1
ATOM 630 C CA . VAL A 1 80 ? 3.716 8.604 12.889 1.00 94.62 80 VAL A CA 1
ATOM 631 C C . VAL A 1 80 ? 3.706 9.705 11.828 1.00 94.62 80 VAL A C 1
ATOM 633 O O . VAL A 1 80 ? 4.395 9.583 10.815 1.00 94.62 80 VAL A O 1
ATOM 636 N N . CYS A 1 81 ? 2.974 10.801 12.053 1.00 91.69 81 CYS A N 1
ATOM 637 C CA . CYS A 1 81 ? 2.967 11.946 11.137 1.00 91.69 81 CYS A CA 1
ATOM 638 C C . CYS A 1 81 ? 4.365 12.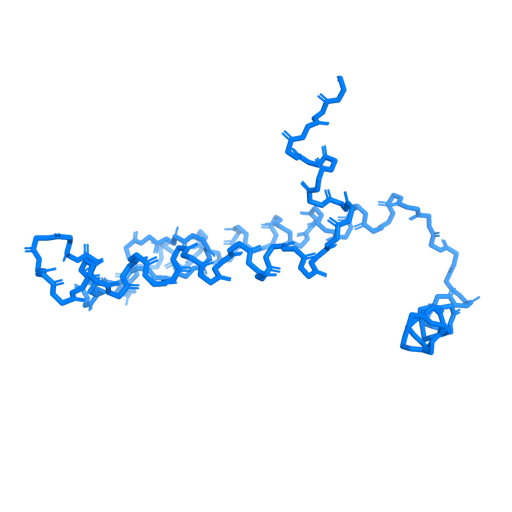552 10.960 1.00 91.69 81 CYS A C 1
ATOM 640 O O . CYS A 1 81 ? 4.755 12.881 9.838 1.00 91.69 81 CYS A O 1
ATOM 642 N N . TYR A 1 82 ? 5.120 12.679 12.052 1.00 93.06 82 TYR A N 1
ATOM 643 C CA . TYR A 1 82 ? 6.485 13.191 12.024 1.00 93.06 82 TYR A CA 1
ATOM 644 C C . TYR A 1 82 ? 7.412 12.269 11.222 1.00 93.06 82 TYR A C 1
ATOM 646 O O . TYR A 1 82 ? 8.101 12.730 10.311 1.00 93.06 82 TYR A O 1
ATOM 654 N N . TYR A 1 83 ? 7.370 10.956 11.472 1.00 93.62 83 TYR A N 1
ATOM 655 C CA . TYR A 1 83 ? 8.224 10.004 10.759 1.00 93.62 83 TYR A CA 1
ATOM 656 C C . TYR A 1 83 ? 7.826 9.769 9.296 1.00 93.62 83 TYR A C 1
ATOM 658 O O . TYR A 1 83 ? 8.688 9.500 8.455 1.00 93.62 83 TYR A O 1
ATOM 666 N N . MET A 1 84 ? 6.549 9.952 8.950 1.00 90.25 84 MET A N 1
ATOM 667 C CA . MET A 1 84 ? 6.069 9.868 7.569 1.00 90.25 84 MET A CA 1
ATOM 668 C C . MET A 1 84 ? 6.772 10.874 6.645 1.00 90.25 84 MET A C 1
ATOM 670 O O . MET A 1 84 ? 6.980 10.584 5.468 1.00 90.25 84 MET A O 1
ATOM 674 N N . LEU A 1 85 ? 7.183 12.041 7.156 1.00 84.31 85 LEU A N 1
ATOM 675 C CA . LEU A 1 85 ? 7.940 13.027 6.375 1.00 84.31 85 LEU A CA 1
ATOM 676 C C . LEU A 1 85 ? 9.278 12.462 5.881 1.00 84.31 85 LEU A C 1
ATOM 678 O O . LEU A 1 85 ? 9.618 12.645 4.712 1.00 84.31 85 LEU A O 1
ATOM 682 N N . PHE A 1 86 ? 9.996 11.724 6.732 1.00 87.50 86 PHE A N 1
ATOM 683 C CA . PHE A 1 86 ? 11.249 11.071 6.349 1.00 87.50 86 PHE A CA 1
ATOM 684 C C . PHE A 1 86 ? 11.013 9.926 5.363 1.00 87.50 86 PHE A C 1
ATOM 686 O O . PHE A 1 86 ? 11.737 9.810 4.375 1.00 87.50 86 PHE A O 1
ATOM 693 N N . ALA A 1 87 ? 9.964 9.125 5.575 1.00 87.81 87 ALA A N 1
ATOM 694 C CA . ALA A 1 87 ? 9.594 8.065 4.639 1.00 87.81 87 ALA A CA 1
ATOM 695 C C . ALA A 1 87 ? 9.257 8.630 3.250 1.00 87.81 87 ALA A C 1
ATOM 697 O O . ALA A 1 87 ? 9.725 8.111 2.243 1.00 87.81 87 ALA A O 1
ATOM 698 N N . MET A 1 88 ? 8.505 9.734 3.183 1.00 82.31 88 MET A N 1
ATOM 699 C CA . MET A 1 88 ? 8.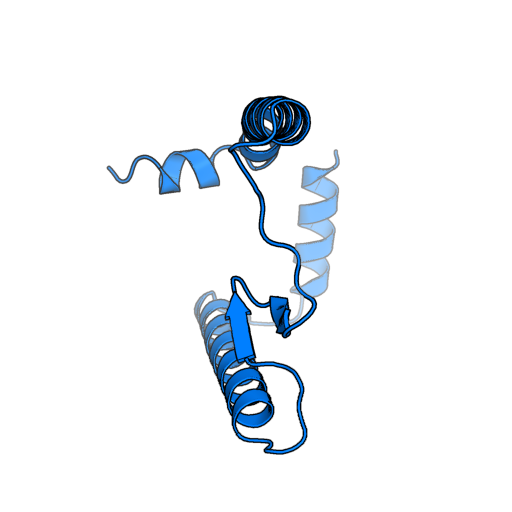224 10.428 1.923 1.00 82.31 88 MET A CA 1
ATOM 700 C C . MET A 1 88 ? 9.492 10.971 1.261 1.00 82.31 88 MET A C 1
ATOM 702 O O . MET A 1 88 ? 9.614 10.886 0.041 1.00 82.31 88 MET A O 1
ATOM 706 N N . ALA A 1 89 ? 10.438 11.504 2.039 1.00 81.50 89 ALA A N 1
ATOM 707 C CA . ALA A 1 89 ? 11.705 11.997 1.507 1.00 81.50 89 ALA A CA 1
ATOM 708 C C . ALA A 1 89 ? 12.538 10.882 0.847 1.00 81.50 89 ALA A C 1
ATOM 710 O O . ALA A 1 89 ? 13.207 11.145 -0.151 1.00 81.50 89 ALA A O 1
ATOM 711 N N . ALA A 1 90 ? 12.444 9.637 1.331 1.00 85.38 90 ALA A N 1
ATOM 712 C CA . ALA A 1 90 ? 13.133 8.488 0.738 1.00 85.38 90 ALA A CA 1
ATOM 713 C C . ALA A 1 90 ? 12.665 8.162 -0.693 1.00 85.38 90 ALA A C 1
ATOM 715 O O . ALA A 1 90 ? 13.453 7.657 -1.489 1.00 85.38 90 ALA A O 1
ATOM 716 N N . TYR A 1 91 ? 11.418 8.489 -1.054 1.00 81.88 91 TYR A N 1
ATOM 717 C CA . TYR A 1 91 ? 10.930 8.330 -2.430 1.00 81.88 91 TYR A CA 1
ATOM 718 C C . TYR A 1 91 ? 11.533 9.363 -3.400 1.00 81.88 91 TYR A C 1
ATOM 720 O O . TYR A 1 91 ? 11.497 9.148 -4.609 1.00 81.88 91 TYR A O 1
ATOM 728 N N . GLY A 1 92 ? 12.107 10.462 -2.897 1.00 79.06 92 GLY A N 1
ATOM 729 C CA . GLY A 1 92 ? 12.868 11.435 -3.682 1.00 79.06 92 GLY A CA 1
ATOM 730 C C . GLY A 1 92 ? 12.033 12.372 -4.568 1.00 79.06 92 GLY A C 1
ATOM 731 O O . GLY A 1 92 ? 10.906 12.757 -4.246 1.00 79.06 92 GLY A O 1
ATOM 732 N N . TRP A 1 93 ? 12.620 12.768 -5.703 1.00 73.25 93 TRP A N 1
ATOM 733 C CA . TRP A 1 93 ? 12.072 13.748 -6.655 1.00 73.25 93 TRP A CA 1
ATOM 734 C C . TRP A 1 93 ? 10.665 13.452 -7.233 1.00 73.25 93 TRP A C 1
ATOM 736 O O . TRP A 1 93 ? 9.943 14.422 -7.481 1.00 73.25 93 TRP A O 1
ATOM 746 N N . PRO A 1 94 ? 10.187 12.195 -7.398 1.00 73.00 94 PRO A N 1
ATOM 747 C CA . PRO A 1 94 ? 8.855 11.940 -7.954 1.00 73.00 94 PRO A CA 1
ATOM 748 C C . PRO A 1 94 ? 7.731 12.426 -7.031 1.00 73.00 94 PRO A C 1
ATOM 750 O O . PRO A 1 94 ? 6.719 12.943 -7.498 1.00 73.00 94 PRO A O 1
ATOM 753 N N . VAL A 1 95 ? 7.912 12.328 -5.709 1.00 74.62 95 VAL A N 1
ATOM 754 C CA . VAL A 1 95 ? 6.928 12.837 -4.736 1.00 74.62 95 VAL A CA 1
ATOM 755 C C . VAL A 1 95 ? 6.913 14.367 -4.715 1.00 74.62 95 VAL A C 1
ATOM 757 O O . VAL A 1 95 ? 5.852 14.967 -4.534 1.00 74.62 95 VAL A O 1
ATOM 760 N N . TYR A 1 96 ? 8.062 15.010 -4.946 1.00 66.69 96 TYR A N 1
ATOM 761 C CA . TYR A 1 96 ? 8.145 16.464 -5.104 1.00 66.69 96 TYR A CA 1
ATOM 762 C C . TYR A 1 96 ? 7.356 16.945 -6.333 1.00 66.69 96 TYR A C 1
ATOM 764 O O . TYR A 1 96 ? 6.531 17.849 -6.200 1.00 66.69 96 TYR A O 1
ATOM 772 N N . LEU A 1 97 ? 7.529 16.289 -7.487 1.00 69.31 97 LEU A N 1
ATOM 773 C CA . LEU A 1 97 ? 6.778 16.584 -8.716 1.00 69.31 97 LEU A CA 1
ATOM 774 C C . LEU A 1 97 ? 5.264 16.404 -8.547 1.00 69.31 97 LEU A C 1
ATOM 776 O O . LEU A 1 97 ? 4.491 17.245 -8.991 1.00 69.31 97 LEU A O 1
ATOM 780 N N . LEU A 1 98 ? 4.830 15.344 -7.859 1.00 73.94 98 LEU A N 1
ATOM 781 C CA . LEU A 1 98 ? 3.406 15.099 -7.599 1.00 73.94 98 LEU A CA 1
ATOM 782 C C . LEU A 1 98 ? 2.779 16.137 -6.655 1.00 73.94 98 LEU A C 1
ATOM 784 O O . LEU A 1 98 ? 1.590 16.427 -6.764 1.00 73.94 98 LEU A O 1
ATOM 788 N N . ARG A 1 99 ? 3.554 16.695 -5.716 1.00 70.50 99 ARG A N 1
ATOM 789 C CA . ARG A 1 99 ? 3.075 17.730 -4.782 1.00 70.50 99 ARG A CA 1
ATOM 790 C C . ARG A 1 99 ? 3.076 19.138 -5.371 1.00 70.50 99 ARG A C 1
ATOM 792 O O . ARG A 1 99 ? 2.341 19.986 -4.868 1.00 70.50 99 ARG A O 1
ATOM 799 N N . LYS A 1 100 ? 3.905 19.397 -6.382 1.00 59.28 100 LYS A N 1
ATOM 800 C CA . LYS A 1 100 ? 4.038 20.687 -7.067 1.00 59.28 100 LYS A CA 1
ATOM 801 C C . LYS A 1 100 ? 3.924 20.466 -8.579 1.00 59.28 100 LYS A C 1
ATOM 803 O O . LYS A 1 100 ? 4.947 20.517 -9.263 1.00 59.28 100 LYS A O 1
ATOM 808 N N . PRO A 1 101 ? 2.714 20.204 -9.109 1.00 52.88 101 PRO A N 1
ATOM 809 C CA . PRO A 1 101 ? 2.519 20.325 -10.545 1.00 52.88 101 PRO A CA 1
ATOM 810 C C . PRO A 1 101 ? 2.826 21.780 -10.929 1.00 52.88 101 PRO A C 1
ATOM 812 O O . PRO A 1 101 ? 2.374 22.699 -10.240 1.00 52.88 101 PRO A O 1
ATOM 815 N N . ALA A 1 102 ? 3.681 21.961 -11.936 1.00 56.62 102 ALA A N 1
ATOM 816 C CA . ALA A 1 102 ? 4.027 23.272 -12.482 1.00 56.62 102 ALA A CA 1
ATOM 817 C C . ALA A 1 102 ? 2.791 24.009 -13.016 1.00 56.62 102 ALA A C 1
ATOM 819 O O . ALA A 1 102 ? 1.862 23.319 -13.501 1.00 56.62 102 ALA A O 1
#

Sequence (102 aa):
DAYSEVASLFAEFFRDLDIVPSDIIAGLVLLRQRQRAKRASILDQANNDVLAFLSGIPVTRNTKYLDLKNSTEMAMYKEVCYYMLFAMAAYGWPVYLLRKPA

InterPro domains:
  IPR052214 Diacylglycerol Lipase-Related [PTHR45792] (2-102)

Organism: Cirrhinus mrigala (NCBI:txid683832)

Radius of gyration: 20.22 Å; Cα contacts (8 Å, |Δi|>4): 33; chains: 1; bounding box: 50×38×52 Å

Foldseek 3Di:
DVVVVVVVVVCVVCVPPPDDVVVVVVVVVVVVVVLVVVQVVQCPDPPDQFPHADPSRTDGPPDDDQDCVDPVSVVVVVVCVVVVVVVLCVVPDVSVCVVDPD

Mean predicted aligned error: 9.65 Å

Secondary structure (DSSP, 8-state):
-HHHHHHHHHHHHTTT----HHHHHHHHHHHHHHHHHHHHHHHH-TT--EEEEETTEEEETTPPPP-TTSHHHHHHHHHHHHHHHHHHHHT-HHHHHHHS--

pLDDT: mean 84.58, std 9.14, range [52.88, 96.62]

Solvent-accessible surface area (backbone atoms only — not comparable to full-atom values): 6216 Å² total; per-residue (Å²): 108,72,67,58,53,52,51,48,54,52,51,59,75,43,64,86,52,95,76,49,77,63,55,58,52,50,50,53,51,51,50,52,50,51,54,50,52,55,51,50,58,52,58,69,39,90,87,50,69,46,80,49,70,58,100,82,43,76,36,38,88,84,59,83,74,90,54,72,85,41,69,68,54,40,52,50,50,52,50,51,58,57,52,46,54,58,57,52,54,73,66,40,69,66,57,53,48,72,75,52,72,130